Protein AF-A0A851UQ88-F1 (afdb_monomer_lite)

Radius of gyration: 17.97 Å; chains: 1; bounding box: 34×26×51 Å

Secondary structure (DSSP, 8-state):
-PPPPPPPPPBSEEEEEEEEGGGGSSS-----EEEEEEEESB--PPPPHHHHHTT--

Foldseek 3Di:
DDDDDDDAKDAWDKDWDWDAPVVVPPPDPHRDIDIDIDIDIDHPDDADPVCVVVVND

Structure (mmCIF, N/CA/C/O backbone):
data_AF-A0A851UQ88-F1
#
_entry.id   AF-A0A851UQ88-F1
#
loop_
_atom_site.group_PDB
_atom_site.id
_atom_site.type_symbol
_atom_site.label_atom_id
_atom_site.label_alt_id
_atom_site.label_comp_id
_atom_site.label_asym_id
_atom_site.label_entity_id
_atom_site.label_seq_id
_atom_site.pdbx_PDB_ins_code
_atom_site.Cartn_x
_atom_site.Cartn_y
_atom_site.Cartn_z
_atom_site.occupancy
_atom_site.B_iso_or_equiv
_atom_site.auth_seq_id
_atom_site.auth_comp_id
_atom_site.auth_asym_id
_atom_site.auth_atom_id
_atom_site.pdbx_PDB_model_num
ATOM 1 N N . ARG A 1 1 ? -3.513 -13.364 -31.177 1.00 58.12 1 ARG A N 1
ATOM 2 C CA . ARG A 1 1 ? -2.797 -12.125 -30.780 1.00 58.12 1 ARG A CA 1
ATOM 3 C C . ARG A 1 1 ? -2.614 -12.194 -29.269 1.00 58.12 1 ARG A C 1
ATOM 5 O O . ARG A 1 1 ? -3.619 -12.367 -28.595 1.00 58.12 1 ARG A O 1
ATOM 12 N N . ALA A 1 2 ? -1.381 -12.193 -28.758 1.00 55.31 2 ALA A N 1
ATOM 13 C CA . ALA A 1 2 ? -1.142 -12.241 -27.313 1.00 55.31 2 ALA A CA 1
ATOM 14 C C . ALA A 1 2 ? -1.609 -10.927 -26.651 1.00 55.31 2 ALA A C 1
ATOM 16 O O . ALA A 1 2 ? -1.503 -9.877 -27.299 1.00 55.31 2 ALA A O 1
ATOM 17 N N . PRO A 1 3 ? -2.153 -10.966 -25.420 1.00 68.44 3 PRO A N 1
ATOM 18 C CA . PRO A 1 3 ? -2.494 -9.754 -24.684 1.00 68.44 3 PRO A CA 1
ATOM 19 C C . PRO A 1 3 ? -1.227 -8.928 -24.394 1.00 68.44 3 PRO A C 1
ATOM 21 O O . PRO A 1 3 ? -0.146 -9.506 -24.254 1.00 68.44 3 PRO A O 1
ATOM 24 N N . PRO A 1 4 ? -1.329 -7.587 -24.327 1.00 69.50 4 PRO A N 1
ATOM 25 C CA . PRO A 1 4 ? -0.199 -6.745 -23.950 1.00 69.50 4 PRO A CA 1
ATOM 26 C C . PRO A 1 4 ? 0.261 -7.075 -22.523 1.00 69.50 4 PRO A C 1
ATOM 28 O O . PRO A 1 4 ? -0.563 -7.354 -21.651 1.00 69.50 4 PRO A O 1
ATOM 31 N N . ALA A 1 5 ? 1.577 -7.048 -22.292 1.00 68.12 5 ALA A N 1
ATOM 32 C CA . ALA A 1 5 ? 2.149 -7.251 -20.964 1.00 68.12 5 ALA A CA 1
ATOM 33 C C . ALA A 1 5 ? 1.647 -6.171 -19.982 1.00 68.12 5 ALA A C 1
ATOM 35 O O . ALA A 1 5 ? 1.421 -5.029 -20.403 1.00 68.12 5 ALA A O 1
ATOM 36 N N . PRO A 1 6 ? 1.469 -6.502 -18.688 1.00 67.62 6 PRO A N 1
ATOM 37 C CA . PRO A 1 6 ? 1.132 -5.504 -17.682 1.00 67.62 6 PRO A CA 1
ATOM 38 C C . PRO A 1 6 ? 2.245 -4.448 -17.581 1.00 67.62 6 PRO A C 1
ATOM 40 O O . PRO A 1 6 ? 3.413 -4.755 -17.842 1.00 67.62 6 PRO A O 1
ATOM 43 N N . PRO A 1 7 ? 1.907 -3.201 -17.205 1.00 68.38 7 PRO A N 1
ATOM 44 C CA . PRO A 1 7 ? 2.907 -2.163 -17.002 1.00 68.38 7 PRO A CA 1
ATOM 45 C C . PRO A 1 7 ? 3.904 -2.583 -15.909 1.00 68.38 7 PRO A C 1
ATOM 47 O O . PRO A 1 7 ? 3.517 -3.284 -14.968 1.00 68.38 7 PRO A O 1
ATOM 50 N N . PRO A 1 8 ? 5.177 -2.154 -16.002 1.00 70.94 8 PRO A N 1
ATOM 51 C CA . PRO A 1 8 ? 6.166 -2.449 -14.976 1.00 70.94 8 PRO A CA 1
ATOM 52 C C . PRO A 1 8 ? 5.683 -1.918 -13.624 1.00 70.94 8 PRO A C 1
ATOM 54 O O . PRO A 1 8 ? 5.156 -0.806 -13.530 1.00 70.94 8 PRO A O 1
ATOM 57 N N . ALA A 1 9 ? 5.855 -2.722 -12.573 1.00 77.25 9 ALA A N 1
ATOM 58 C CA . ALA A 1 9 ? 5.539 -2.287 -11.220 1.00 77.25 9 ALA A CA 1
ATOM 59 C C . ALA A 1 9 ? 6.324 -1.005 -10.899 1.00 77.25 9 ALA A C 1
ATOM 61 O O . ALA A 1 9 ? 7.508 -0.898 -11.225 1.00 77.25 9 ALA A O 1
ATOM 62 N N . ALA A 1 10 ? 5.671 -0.038 -10.246 1.00 85.44 10 ALA A N 1
ATOM 63 C CA . ALA A 1 10 ? 6.351 1.160 -9.762 1.00 85.44 10 ALA A CA 1
ATOM 64 C C . ALA A 1 10 ? 7.570 0.757 -8.911 1.00 85.44 10 ALA A C 1
ATOM 66 O O . ALA A 1 10 ? 7.477 -0.239 -8.185 1.00 85.44 10 ALA A O 1
ATOM 67 N N . PRO A 1 11 ? 8.690 1.499 -8.965 1.00 89.19 11 PRO A N 1
ATOM 68 C CA . PRO A 1 11 ? 9.873 1.150 -8.193 1.00 89.19 11 PRO A CA 1
ATOM 69 C C . PRO A 1 11 ? 9.560 1.118 -6.694 1.00 89.19 11 PRO A C 1
ATOM 71 O O . PRO A 1 11 ? 8.683 1.845 -6.203 1.00 89.19 11 PRO A O 1
ATOM 74 N N . CYS A 1 12 ? 10.286 0.258 -5.982 1.00 92.81 12 CYS A N 1
ATOM 75 C CA . CYS A 1 12 ? 10.203 0.100 -4.544 1.00 92.81 12 CYS A CA 1
ATOM 76 C C . CYS A 1 12 ? 10.477 1.447 -3.883 1.00 92.81 12 CYS A C 1
ATOM 78 O O . CYS A 1 12 ? 11.491 2.097 -4.138 1.00 92.81 12 CYS A O 1
ATOM 80 N N . GLY A 1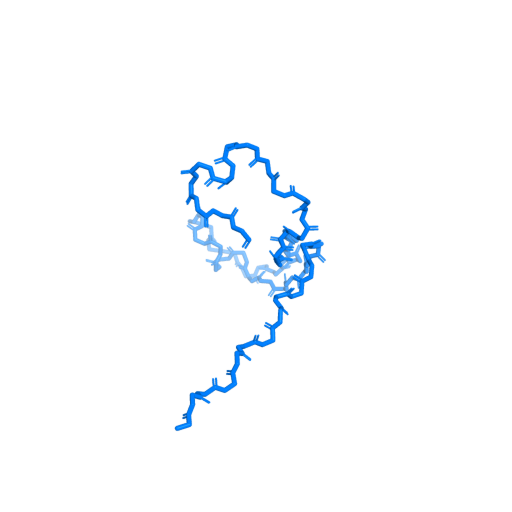 13 ? 9.540 1.880 -3.052 1.00 93.94 13 GLY A N 1
ATOM 81 C CA . GLY A 1 13 ? 9.640 3.151 -2.364 1.00 93.94 13 GLY A CA 1
ATOM 82 C C . GLY A 1 13 ? 8.735 3.201 -1.151 1.00 93.94 13 GLY A C 1
ATOM 83 O O . GLY A 1 13 ? 7.866 2.346 -0.957 1.00 93.94 13 GLY A O 1
ATOM 84 N N . LEU A 1 14 ? 8.948 4.232 -0.339 1.00 97.62 14 LEU A N 1
ATOM 85 C CA . LEU A 1 14 ? 8.136 4.486 0.838 1.00 97.62 14 LEU A CA 1
ATOM 86 C C . LEU A 1 14 ? 6.732 4.938 0.419 1.00 97.62 14 LEU A C 1
ATOM 88 O O . LEU A 1 14 ? 6.562 5.865 -0.377 1.00 97.62 14 LEU A O 1
ATOM 92 N N . ARG A 1 15 ? 5.720 4.286 0.977 1.00 96.94 15 ARG A N 1
ATOM 93 C CA . ARG A 1 15 ? 4.297 4.584 0.811 1.00 96.94 15 ARG A CA 1
ATOM 94 C C . ARG A 1 15 ? 3.696 4.889 2.176 1.00 96.94 15 ARG A C 1
ATOM 96 O O . ARG A 1 15 ? 4.252 4.512 3.205 1.00 96.94 15 ARG A O 1
ATOM 103 N N . SER A 1 16 ? 2.566 5.584 2.178 1.00 97.62 16 SER A N 1
ATOM 104 C CA . SER A 1 16 ? 1.815 5.899 3.394 1.00 97.62 16 SER A CA 1
ATOM 105 C C . SER A 1 16 ? 0.341 5.587 3.182 1.00 97.62 16 SER A C 1
ATOM 107 O O . SER A 1 16 ? -0.185 5.840 2.098 1.00 97.62 16 SER A O 1
ATOM 109 N N . VAL A 1 17 ? -0.319 5.061 4.209 1.00 97.06 17 VAL A N 1
ATOM 110 C CA . VAL A 1 17 ? -1.767 4.841 4.236 1.00 97.06 17 VAL A CA 1
ATOM 111 C C . VAL A 1 17 ? -2.311 5.198 5.615 1.00 97.06 17 VAL A C 1
ATOM 113 O O . VAL A 1 17 ? -1.702 4.868 6.630 1.00 97.06 17 VAL A O 1
ATOM 116 N N . SER A 1 18 ? -3.445 5.889 5.659 1.00 97.81 18 SER A N 1
ATOM 117 C CA . SER A 1 18 ? -4.165 6.126 6.911 1.00 97.81 18 SER A CA 1
ATOM 118 C C . SER A 1 18 ? -4.968 4.879 7.260 1.00 97.81 18 SER A C 1
ATOM 120 O O . SER A 1 18 ? -5.798 4.448 6.460 1.00 97.81 18 SER A O 1
ATOM 122 N N . VAL A 1 19 ? -4.721 4.291 8.429 1.00 96.69 19 VAL A N 1
ATOM 123 C CA . VAL A 1 19 ? -5.398 3.065 8.866 1.00 96.69 19 VAL A CA 1
ATOM 124 C C . VAL A 1 19 ? -5.830 3.182 10.325 1.00 96.69 19 VAL A C 1
ATOM 126 O O . VAL A 1 19 ? -5.129 3.774 11.147 1.00 96.69 19 VAL A O 1
ATOM 129 N N . GLY A 1 20 ? -7.001 2.633 10.645 1.00 96.75 20 GLY A N 1
ATOM 130 C CA . GLY A 1 20 ? -7.465 2.531 12.027 1.00 96.75 20 GLY A CA 1
ATOM 131 C C . GLY A 1 20 ? -6.627 1.516 12.802 1.00 96.75 20 GLY A C 1
ATOM 132 O O . GLY A 1 20 ? -6.336 0.437 12.281 1.00 96.75 20 GLY A O 1
ATOM 133 N N . VAL A 1 21 ? -6.266 1.827 14.047 1.00 95.94 21 VAL A N 1
ATOM 134 C CA . VAL A 1 21 ? -5.430 0.944 14.881 1.00 95.94 21 VAL A CA 1
ATOM 135 C C . VAL A 1 21 ? -6.103 -0.416 15.094 1.00 95.94 21 VAL A C 1
ATOM 137 O O . VAL A 1 21 ? -5.444 -1.448 14.980 1.00 95.94 21 VAL A O 1
ATOM 140 N N . GLY A 1 22 ? -7.426 -0.442 15.288 1.00 95.25 22 GLY A N 1
ATOM 141 C CA . GLY A 1 22 ? -8.186 -1.694 15.388 1.00 95.25 22 GLY A CA 1
ATOM 142 C C . GLY A 1 22 ? -8.143 -2.576 14.134 1.00 95.25 22 GLY A C 1
ATOM 143 O O . GLY A 1 22 ? -8.285 -3.792 14.237 1.00 95.25 22 GLY A O 1
ATOM 144 N N . ALA A 1 23 ? -7.886 -1.999 12.957 1.00 94.56 23 ALA A N 1
ATOM 145 C CA . ALA A 1 23 ? -7.788 -2.740 11.700 1.00 94.56 23 ALA A CA 1
ATOM 146 C C . ALA A 1 23 ? -6.397 -3.356 11.461 1.00 94.56 23 ALA A C 1
ATOM 148 O O . ALA A 1 23 ? -6.234 -4.140 10.529 1.00 94.56 23 ALA A O 1
ATOM 149 N N . LEU A 1 24 ? -5.400 -3.052 12.303 1.00 94.50 24 LEU A N 1
ATOM 150 C CA . LEU A 1 24 ? -4.061 -3.649 12.207 1.00 94.50 24 LEU A CA 1
ATOM 151 C C . LEU A 1 24 ? -4.027 -5.127 12.633 1.00 94.50 24 LEU A C 1
ATOM 153 O O . LEU A 1 24 ? -3.016 -5.792 12.428 1.00 94.50 24 LEU A O 1
ATOM 157 N N . GLY A 1 25 ? -5.0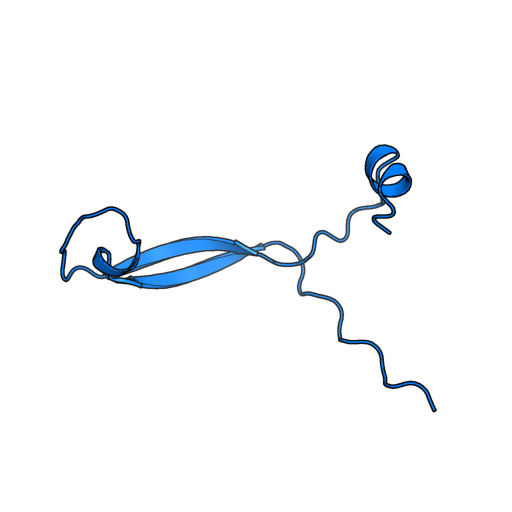98 -5.646 13.243 1.00 93.38 25 GLY A N 1
ATOM 158 C CA . GLY A 1 25 ? -5.185 -7.056 13.640 1.00 93.38 25 GLY A CA 1
ATOM 159 C C . GLY A 1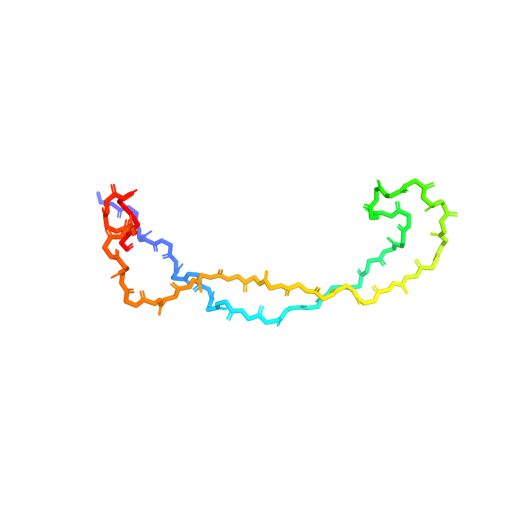 25 ? -4.306 -7.436 14.837 1.00 93.38 25 GLY A C 1
ATOM 160 O O . GLY A 1 25 ? -4.046 -8.613 15.053 1.00 93.38 25 GLY A O 1
ATOM 161 N N . LEU A 1 26 ? -3.860 -6.456 15.630 1.00 94.56 26 LEU A N 1
ATOM 162 C CA . LEU A 1 26 ? -2.971 -6.660 16.785 1.00 94.56 26 LEU A CA 1
ATOM 163 C C . LEU A 1 26 ? -3.716 -6.904 18.112 1.00 94.56 26 LEU A C 1
ATOM 165 O O . LEU A 1 26 ? -3.091 -6.952 19.165 1.00 94.56 26 LEU A O 1
ATOM 169 N N . GLY A 1 27 ? -5.049 -7.016 18.084 1.00 93.88 27 GLY A N 1
ATOM 170 C CA . GLY A 1 27 ? -5.872 -7.236 19.281 1.00 93.88 27 GLY A CA 1
ATOM 171 C C . GLY A 1 27 ? -6.191 -5.979 20.103 1.00 93.88 27 GLY A C 1
ATOM 172 O O . GLY A 1 27 ? -6.744 -6.100 21.191 1.00 93.88 27 GLY A O 1
ATOM 173 N N . TYR A 1 28 ? -5.887 -4.780 19.593 1.00 89.94 28 TYR A N 1
ATOM 174 C CA . TYR A 1 28 ? -6.205 -3.503 20.244 1.00 89.94 28 TYR A CA 1
ATOM 175 C C . TYR A 1 28 ? -7.484 -2.877 19.665 1.00 89.94 28 TYR A C 1
ATOM 177 O O . TYR A 1 28 ? -7.438 -2.342 18.555 1.00 89.94 28 TYR A O 1
ATOM 185 N N . PRO A 1 29 ? -8.621 -2.875 20.387 1.00 87.69 29 PRO A N 1
ATOM 186 C CA . PRO A 1 29 ? -9.825 -2.176 19.949 1.00 87.69 29 PRO A CA 1
ATOM 187 C C . PRO A 1 29 ? -9.694 -0.670 20.236 1.00 87.69 29 PRO A C 1
ATOM 189 O O . PRO A 1 29 ? -10.222 -0.168 21.225 1.00 87.69 29 PRO A O 1
ATOM 192 N N . SER A 1 30 ? -8.954 0.052 19.389 1.00 93.25 30 SER A N 1
ATOM 193 C CA . SER A 1 30 ? -8.790 1.512 19.476 1.00 93.25 30 SER A CA 1
ATOM 194 C C . SER A 1 30 ? -9.469 2.222 18.292 1.00 93.25 30 SER A C 1
ATOM 196 O O . SER A 1 30 ? -9.297 1.776 17.151 1.00 93.25 30 SER A O 1
ATOM 198 N N . PRO A 1 31 ? -10.210 3.327 18.531 1.00 92.69 31 PRO A N 1
ATOM 199 C CA . PRO A 1 31 ? -10.797 4.158 17.477 1.00 92.69 31 PRO A CA 1
ATOM 200 C C . PRO A 1 31 ? -9.781 5.105 16.813 1.00 92.69 31 PRO A C 1
ATOM 202 O O . PRO A 1 31 ? -10.132 5.833 15.884 1.00 92.69 31 PRO A O 1
ATOM 205 N N . GLU A 1 32 ? -8.535 5.137 17.287 1.00 97.00 32 GLU A N 1
ATOM 206 C CA . GLU A 1 32 ? -7.496 6.008 16.745 1.00 97.00 32 GLU A CA 1
ATOM 207 C C . GLU A 1 32 ? -7.104 5.609 15.316 1.00 97.00 32 GLU A C 1
ATOM 209 O O . GLU A 1 32 ? -7.130 4.438 14.927 1.00 97.00 32 GLU A O 1
ATOM 214 N N . THR A 1 33 ? -6.706 6.605 14.526 1.00 97.12 33 THR A N 1
ATOM 215 C CA . THR A 1 33 ? -6.190 6.421 13.165 1.00 97.12 33 THR A CA 1
ATOM 216 C C . THR A 1 33 ? -4.738 6.863 13.111 1.00 97.12 33 THR A C 1
ATOM 218 O O . THR A 1 33 ? -4.393 7.935 13.608 1.00 97.12 33 THR A O 1
ATOM 221 N N . VAL A 1 34 ? -3.891 6.054 12.478 1.00 96.50 34 VAL A N 1
ATOM 222 C CA . VAL A 1 34 ? -2.457 6.319 12.327 1.00 96.50 34 VAL A CA 1
ATOM 223 C C . VAL A 1 34 ? -2.059 6.352 10.856 1.00 96.50 34 VAL A C 1
ATOM 225 O O . VAL A 1 34 ? -2.690 5.724 10.004 1.00 96.50 34 VAL A O 1
ATOM 228 N N . VAL A 1 35 ? -0.977 7.070 10.550 1.00 98.00 35 VAL A N 1
ATOM 229 C CA . VAL A 1 35 ? -0.333 7.011 9.233 1.00 98.00 35 VAL A CA 1
ATOM 230 C C . VAL A 1 35 ? 0.648 5.844 9.233 1.00 98.00 35 VAL A C 1
ATOM 232 O O . VAL A 1 35 ? 1.753 5.945 9.768 1.00 98.00 35 VAL A O 1
ATOM 235 N N . PHE A 1 36 ? 0.251 4.734 8.621 1.00 97.00 36 PHE A N 1
ATOM 236 C CA . PHE A 1 36 ? 1.098 3.563 8.458 1.00 97.00 36 PHE A CA 1
ATOM 237 C C . PHE A 1 36 ? 2.001 3.729 7.233 1.00 97.00 36 PHE A C 1
ATOM 239 O O . PHE A 1 36 ? 1.524 3.950 6.116 1.00 97.00 36 PHE A O 1
ATOM 246 N N . ARG A 1 37 ? 3.316 3.627 7.439 1.00 97.81 37 ARG A N 1
ATOM 247 C CA . ARG A 1 37 ? 4.319 3.718 6.373 1.00 97.81 37 ARG A CA 1
ATOM 248 C C . ARG A 1 37 ? 4.891 2.346 6.060 1.00 97.81 37 ARG A C 1
ATOM 250 O O . ARG A 1 37 ? 5.255 1.611 6.972 1.00 97.81 37 ARG A O 1
ATOM 257 N N . TYR A 1 38 ? 5.006 2.029 4.777 1.00 96.69 38 TYR A N 1
ATOM 258 C CA . TYR A 1 38 ? 5.516 0.741 4.310 1.00 96.69 38 TYR A CA 1
ATOM 259 C C . TYR A 1 38 ? 6.306 0.890 3.011 1.00 96.69 38 TYR A C 1
ATOM 261 O O . TYR A 1 38 ? 6.123 1.857 2.270 1.00 96.69 38 TYR A O 1
ATOM 269 N N . CYS A 1 39 ? 7.186 -0.068 2.725 1.00 96.19 39 CYS A N 1
ATOM 270 C CA . CYS A 1 39 ? 7.869 -0.155 1.438 1.00 96.19 39 CYS A CA 1
ATOM 271 C C . CYS A 1 39 ? 7.023 -0.979 0.464 1.00 96.19 39 CYS A C 1
ATOM 273 O O . CYS A 1 39 ? 6.545 -2.054 0.819 1.00 96.19 39 CYS A O 1
ATOM 275 N N . GLY A 1 40 ? 6.847 -0.490 -0.763 1.00 93.06 40 GLY A N 1
ATOM 276 C CA . GLY A 1 40 ? 6.103 -1.212 -1.794 1.00 93.06 40 GLY A CA 1
ATOM 277 C C . GLY A 1 40 ? 6.516 -0.817 -3.207 1.00 93.06 40 GLY A C 1
ATOM 278 O O . GLY A 1 40 ? 6.932 0.320 -3.448 1.00 93.06 40 GLY A O 1
ATOM 279 N N . GLY A 1 41 ? 6.381 -1.762 -4.136 1.00 91.19 41 GLY A N 1
ATOM 280 C CA . GLY A 1 41 ? 6.817 -1.644 -5.527 1.00 91.19 41 GLY A CA 1
ATOM 281 C C . GLY A 1 41 ? 7.755 -2.782 -5.939 1.00 91.19 41 GLY A C 1
ATOM 282 O O . GLY A 1 41 ? 8.072 -3.654 -5.132 1.00 91.19 41 GLY A O 1
ATOM 283 N N . GLY A 1 42 ? 8.186 -2.773 -7.199 1.00 87.69 42 GLY A N 1
ATOM 284 C CA . GLY A 1 42 ? 9.197 -3.694 -7.722 1.00 87.69 42 GLY A CA 1
ATOM 285 C C . GLY A 1 42 ? 10.617 -3.209 -7.429 1.00 87.69 42 GLY A C 1
ATOM 286 O O . GLY A 1 42 ? 10.858 -2.009 -7.338 1.00 87.69 42 GLY A O 1
ATOM 287 N N . CYS A 1 43 ? 11.578 -4.120 -7.309 1.00 86.69 43 CYS A N 1
ATOM 288 C CA . CYS A 1 43 ? 12.993 -3.780 -7.138 1.00 86.69 43 CYS A CA 1
ATOM 289 C C . CYS A 1 43 ? 13.736 -3.967 -8.471 1.00 86.69 43 CYS A C 1
ATOM 291 O O . CYS A 1 43 ? 14.245 -5.063 -8.702 1.00 86.69 43 CYS A O 1
ATOM 293 N N . PRO A 1 44 ? 13.811 -2.945 -9.354 1.00 74.88 44 PRO A N 1
ATOM 294 C CA . PRO A 1 44 ? 14.573 -3.018 -10.600 1.00 74.88 44 PRO A CA 1
ATOM 295 C C . PRO A 1 44 ? 16.073 -2.906 -10.290 1.00 74.88 44 P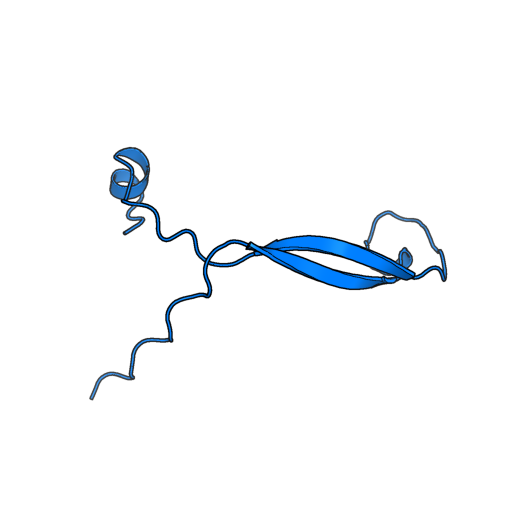RO A C 1
ATOM 297 O O . PRO A 1 44 ? 16.714 -1.893 -10.558 1.00 74.88 44 PRO A O 1
ATOM 300 N N . ALA A 1 45 ? 16.619 -3.922 -9.632 1.00 74.06 45 ALA A N 1
ATOM 301 C CA . ALA A 1 45 ? 18.047 -4.076 -9.414 1.00 74.06 45 ALA A CA 1
ATOM 302 C C . ALA A 1 45 ? 18.605 -5.041 -10.469 1.00 74.06 45 ALA A C 1
ATOM 304 O O . ALA A 1 45 ? 17.882 -5.947 -10.893 1.00 74.06 45 ALA A O 1
ATOM 305 N N . PRO A 1 46 ? 19.875 -4.886 -10.889 1.00 76.31 46 PRO A N 1
ATOM 306 C CA . PRO A 1 46 ? 20.524 -5.909 -11.694 1.00 76.31 46 PRO A CA 1
ATOM 307 C C . PRO A 1 46 ? 20.421 -7.257 -10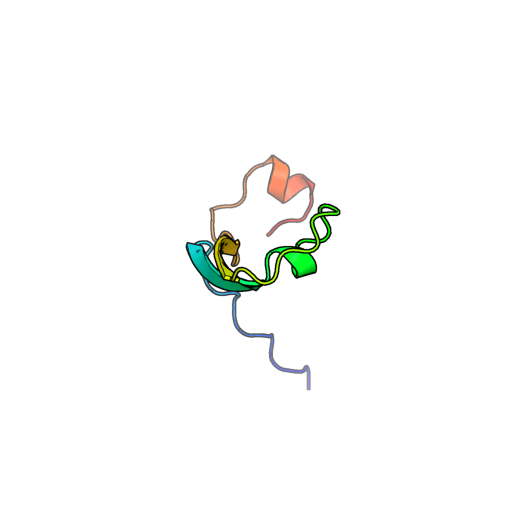.963 1.00 76.31 46 PRO A C 1
ATOM 309 O O . PRO A 1 46 ? 20.631 -7.307 -9.743 1.00 76.31 46 PRO A O 1
ATOM 312 N N . PRO A 1 47 ? 20.064 -8.338 -11.672 1.00 78.56 47 PRO A N 1
ATOM 313 C CA . PRO A 1 47 ? 19.792 -9.610 -11.033 1.00 78.56 47 PRO A CA 1
ATOM 314 C C . PRO A 1 47 ? 21.055 -10.121 -10.339 1.00 78.56 47 PRO A C 1
ATOM 316 O O . PRO A 1 47 ? 22.156 -10.108 -10.892 1.00 78.56 47 PRO A O 1
ATOM 319 N N . THR A 1 48 ? 20.900 -10.561 -9.093 1.00 87.12 48 THR A N 1
ATOM 320 C CA . THR A 1 48 ? 21.983 -11.226 -8.367 1.00 87.12 48 THR A CA 1
ATOM 321 C C . THR A 1 48 ? 22.100 -12.670 -8.849 1.00 87.12 48 THR A C 1
ATOM 323 O O . THR A 1 48 ? 21.123 -13.252 -9.315 1.00 87.12 48 THR A O 1
ATOM 326 N N . LEU A 1 49 ? 23.271 -13.293 -8.685 1.00 89.94 49 LEU A N 1
ATOM 327 C CA . LEU A 1 49 ? 23.461 -14.721 -8.990 1.00 89.94 49 LEU A CA 1
ATOM 328 C C . LEU A 1 49 ? 22.407 -15.611 -8.310 1.00 89.94 49 LEU A C 1
ATOM 330 O O . LEU A 1 49 ? 21.888 -16.539 -8.923 1.00 89.94 49 LEU A O 1
ATOM 334 N N . HIS A 1 50 ? 22.052 -15.293 -7.062 1.00 88.75 50 HIS A N 1
ATOM 335 C CA . HIS A 1 50 ? 20.989 -15.988 -6.340 1.00 88.75 50 HIS A CA 1
ATOM 336 C C . HIS A 1 50 ? 19.608 -15.748 -6.968 1.00 88.75 50 HIS A C 1
ATOM 338 O O . HIS A 1 50 ? 18.848 -16.696 -7.136 1.00 88.75 50 HIS A O 1
ATOM 344 N N . GLY A 1 51 ? 19.298 -14.510 -7.369 1.00 84.38 51 GLY A N 1
ATOM 345 C CA . GLY A 1 51 ? 18.057 -14.185 -8.076 1.00 84.38 51 GLY A CA 1
ATOM 346 C C . GLY A 1 51 ? 17.919 -14.953 -9.390 1.00 84.38 51 GLY A C 1
ATOM 347 O O . GLY A 1 51 ? 16.886 -15.572 -9.627 1.00 84.38 51 GLY A O 1
ATOM 348 N N . LEU A 1 52 ? 18.993 -15.024 -10.179 1.00 86.56 52 LEU A N 1
ATOM 349 C CA . LEU A 1 52 ? 19.029 -15.811 -11.415 1.00 86.56 52 LEU A CA 1
ATOM 350 C C . LEU A 1 52 ? 18.789 -17.303 -11.156 1.00 86.56 52 LEU A C 1
ATOM 352 O O . LEU A 1 52 ? 18.022 -17.930 -11.883 1.00 86.56 52 LEU A O 1
ATOM 356 N N . ALA A 1 53 ? 19.391 -17.865 -10.103 1.00 89.62 53 ALA A N 1
ATOM 357 C CA . ALA A 1 53 ? 19.167 -19.259 -9.715 1.00 89.62 53 ALA A CA 1
ATOM 358 C C . ALA A 1 53 ? 17.705 -19.539 -9.318 1.00 89.62 53 ALA A C 1
ATOM 360 O O . ALA A 1 53 ? 17.218 -20.650 -9.512 1.00 89.62 53 ALA A O 1
ATOM 361 N N . LEU A 1 54 ? 17.000 -18.530 -8.797 1.00 86.75 54 LEU A N 1
ATOM 362 C CA . LEU A 1 54 ? 15.573 -18.594 -8.471 1.00 86.75 54 LEU A CA 1
ATOM 363 C C . LEU A 1 54 ? 14.653 -18.225 -9.650 1.00 86.75 54 LEU A C 1
ATOM 365 O O . LEU A 1 54 ? 13.435 -18.236 -9.489 1.00 86.75 54 LEU A O 1
ATOM 369 N N . GLY A 1 55 ? 15.201 -17.883 -10.821 1.00 78.56 55 GLY A N 1
ATOM 370 C CA . GLY A 1 55 ? 14.419 -17.416 -11.969 1.00 78.56 55 GLY A CA 1
ATOM 371 C C . GLY A 1 55 ? 13.835 -16.008 -11.800 1.00 78.56 55 GLY A C 1
ATOM 372 O O . GLY A 1 55 ? 12.928 -15.636 -12.542 1.00 78.56 55 GLY A O 1
ATOM 373 N N . ALA A 1 56 ? 14.338 -15.225 -10.841 1.00 68.31 56 ALA A N 1
ATOM 374 C CA . ALA A 1 56 ? 14.047 -13.802 -10.738 1.00 68.31 56 ALA A CA 1
ATOM 375 C C . ALA A 1 56 ? 14.877 -13.054 -11.795 1.00 68.31 56 ALA A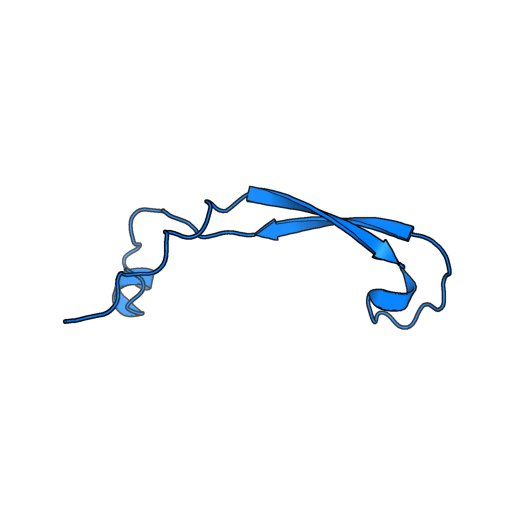 C 1
ATOM 377 O O . ALA A 1 56 ? 16.100 -12.939 -11.667 1.00 68.31 56 ALA A O 1
ATOM 378 N N . VAL A 1 57 ? 14.199 -12.593 -12.849 1.00 59.06 57 VAL A N 1
ATOM 379 C CA . VAL A 1 57 ? 14.754 -11.837 -13.984 1.00 59.06 57 VAL A CA 1
ATOM 380 C C . VAL A 1 57 ? 13.997 -10.529 -14.133 1.00 59.06 57 VAL A C 1
ATOM 382 O O . VAL A 1 57 ? 12.746 -10.575 -14.092 1.00 59.06 57 VAL A O 1
#

Sequence (57 aa):
RAPPAPPPAAPCGLRSVSVGVGALGLGYPSPETVVFRYCGGGCPAPPTLHGLALGAV

pLDDT: mean 86.47, std 11.7, range [55.31, 98.0]

Organism: NCBI:txid1463973

InterPro domains:
  IPR029034 Cystine-knot cytokine [G3DSA:2.10.90.10] (4-57)
  IPR029034 Cystine-knot cytokine [SSF57501] (11-50)
  IPR043401 Glial cell line-derived neurotrophic factor family [PTHR12173] (10-55)